Protein AF-A0A552G396-F1 (afdb_monomer_lite)

Sequence (92 aa):
MLCLKLRIAASVSKLLKRILYFVIISLIRSVLGGKNIPTLAQLLQCYTLSCWATRFYLPINLIRLDERTKNIFMLIGEGIEIEIKPNGQWIK

Radius of gyration: 17.52 Å; chains: 1; bounding box: 43×48×24 Å

Foldseek 3Di:
DPVVVVVVVVVVVVVVVVVVVVVVVVVCVVPVPDPADAAPLQVVLVVVVVVVLVVVVWDWPDWDQDPPQRWIWTDIHPDDIWIAHSNNDIDD

Secondary structure (DSSP, 8-state):
--HHHHHHHHHHHHHHHHHHHHHHHHHHHHHS--S----HHHHHHHHHHHHHHHHTT--EEEEEE-TTT-PEEEEETTTEEEEE-TTS-EE-

Organism: NCBI:txid2486251

InterPro domains:
  IPR054181 Domain of unknown function DUF6888 [PF21828] (38-90)

Structure (mmCIF, N/CA/C/O backbone):
data_AF-A0A552G396-F1
#
_entry.id   AF-A0A552G396-F1
#
loop_
_atom_site.group_PDB
_atom_site.id
_atom_site.type_symbol
_atom_site.label_atom_id
_atom_site.label_alt_id
_atom_site.label_comp_id
_atom_site.label_asym_id
_atom_site.label_entity_id
_atom_site.label_seq_id
_atom_site.pdbx_PDB_ins_code
_atom_site.Cartn_x
_atom_site.Cartn_y
_atom_site.Cartn_z
_atom_site.occupancy
_atom_site.B_iso_or_equiv
_atom_site.auth_seq_id
_atom_site.auth_comp_id
_atom_site.auth_asym_id
_atom_site.auth_atom_id
_atom_site.pdbx_PDB_model_num
ATOM 1 N N . MET A 1 1 ? 29.730 31.367 13.368 1.00 48.16 1 MET A N 1
ATOM 2 C CA . MET A 1 1 ? 28.266 31.591 13.490 1.00 48.16 1 MET A CA 1
ATOM 3 C C . MET A 1 1 ? 27.437 31.193 12.248 1.00 48.16 1 MET A C 1
ATOM 5 O O . MET A 1 1 ? 26.220 31.286 12.309 1.00 48.16 1 MET A O 1
ATOM 9 N N . LEU A 1 2 ? 28.030 30.710 11.138 1.00 43.41 2 LEU A N 1
ATOM 10 C CA . LEU A 1 2 ? 27.267 30.245 9.957 1.00 43.41 2 LEU A CA 1
ATOM 11 C C . LEU A 1 2 ? 26.715 28.806 10.077 1.00 43.41 2 LEU A C 1
ATOM 13 O O . LEU A 1 2 ? 25.674 28.497 9.503 1.00 43.41 2 LEU A O 1
ATOM 17 N N . CYS A 1 3 ? 27.365 27.931 10.851 1.00 37.28 3 CYS A N 1
ATOM 18 C CA . CYS A 1 3 ? 27.027 26.500 10.898 1.00 37.28 3 CYS A CA 1
ATOM 19 C C . CYS A 1 3 ? 25.673 26.200 11.587 1.00 37.28 3 CYS A C 1
ATOM 21 O O . CYS A 1 3 ? 24.961 25.275 11.197 1.00 37.28 3 CYS A O 1
ATOM 23 N N . LEU A 1 4 ? 25.257 27.023 12.562 1.00 44.28 4 LEU A N 1
ATOM 24 C CA . LEU A 1 4 ? 23.950 26.880 13.221 1.00 44.28 4 LEU A CA 1
ATOM 25 C C . LEU A 1 4 ? 22.773 27.244 12.300 1.00 44.28 4 LEU A C 1
ATOM 27 O O . LEU A 1 4 ? 21.753 26.559 12.328 1.00 44.28 4 LEU A O 1
ATOM 31 N N . LYS A 1 5 ? 22.916 28.261 11.434 1.00 42.81 5 LYS A N 1
ATOM 32 C CA . LYS A 1 5 ? 21.859 28.664 10.485 1.00 42.81 5 LYS A CA 1
ATOM 33 C C . LYS A 1 5 ? 21.535 27.555 9.477 1.00 42.81 5 LYS A C 1
ATOM 35 O O . LYS A 1 5 ? 20.364 27.327 9.185 1.00 42.81 5 LYS A O 1
ATOM 40 N N . LEU A 1 6 ? 22.549 26.818 9.013 1.00 46.97 6 LEU A N 1
ATOM 41 C CA . LEU A 1 6 ? 22.374 25.694 8.084 1.00 46.97 6 LEU A CA 1
ATOM 42 C C . LEU A 1 6 ? 21.618 24.513 8.722 1.00 46.97 6 LEU A C 1
ATOM 44 O O . LEU A 1 6 ? 20.748 23.923 8.082 1.00 46.97 6 LEU A O 1
ATOM 48 N N . ARG A 1 7 ? 21.870 24.205 10.005 1.00 43.34 7 ARG A N 1
ATOM 49 C CA . ARG A 1 7 ? 21.119 23.162 10.736 1.00 43.34 7 ARG A CA 1
ATOM 50 C C . ARG A 1 7 ? 19.661 23.541 10.988 1.00 43.34 7 ARG A C 1
ATOM 52 O O . ARG A 1 7 ? 18.787 22.683 10.870 1.00 43.34 7 ARG A O 1
ATOM 59 N N . ILE A 1 8 ? 19.388 24.809 11.296 1.00 45.84 8 ILE A N 1
ATOM 60 C CA . ILE A 1 8 ? 18.017 25.295 11.508 1.00 45.84 8 ILE A CA 1
ATOM 61 C C . ILE A 1 8 ? 17.237 25.246 10.186 1.00 45.84 8 ILE A C 1
ATOM 63 O O . ILE A 1 8 ? 16.129 24.719 10.163 1.00 45.84 8 ILE A O 1
ATOM 67 N N . ALA A 1 9 ? 17.836 25.664 9.067 1.00 51.66 9 ALA A N 1
ATOM 68 C CA . ALA A 1 9 ? 17.206 25.588 7.744 1.00 51.66 9 ALA A CA 1
ATOM 69 C C . ALA A 1 9 ? 16.876 24.139 7.312 1.00 51.66 9 ALA A C 1
ATOM 71 O O . ALA A 1 9 ? 15.804 23.869 6.763 1.00 51.66 9 ALA A O 1
ATOM 72 N N . ALA A 1 10 ? 17.750 23.173 7.619 1.00 51.72 10 ALA A N 1
ATOM 73 C CA . ALA A 1 10 ? 17.501 21.750 7.364 1.00 51.72 10 ALA A CA 1
ATOM 74 C C . ALA A 1 10 ? 16.383 21.156 8.253 1.00 51.72 10 ALA A C 1
ATOM 76 O O . ALA A 1 10 ? 15.642 20.274 7.818 1.00 51.72 10 ALA A O 1
ATOM 77 N N . SER A 1 11 ? 16.232 21.646 9.488 1.00 46.03 11 SER A N 1
ATOM 78 C CA . SER A 1 11 ? 15.150 21.238 10.397 1.00 46.03 11 SER A CA 1
ATOM 79 C C . SER A 1 11 ? 13.801 21.846 9.992 1.00 46.03 11 SER A C 1
ATOM 81 O O . SER A 1 11 ? 12.794 21.141 9.902 1.00 46.03 11 SER A O 1
ATOM 83 N N . VAL A 1 12 ? 13.796 23.136 9.642 1.00 57.09 12 VAL A N 1
ATOM 84 C CA . VAL A 1 12 ? 12.604 23.865 9.185 1.00 57.09 12 VAL A CA 1
ATOM 85 C C . VAL A 1 12 ? 12.096 23.303 7.858 1.00 57.09 12 VAL A C 1
ATOM 87 O O . VAL A 1 12 ? 10.898 23.096 7.716 1.00 57.09 12 VAL A O 1
ATOM 90 N N . SER A 1 13 ? 12.977 22.952 6.914 1.00 55.59 13 SER A N 1
ATOM 91 C CA . SER A 1 13 ? 12.574 22.309 5.650 1.00 55.59 13 SER A CA 1
ATOM 92 C C . SER A 1 13 ? 12.004 20.896 5.833 1.00 55.59 13 SER A C 1
ATOM 94 O O . SER A 1 13 ? 11.078 20.520 5.115 1.00 55.59 13 SER A O 1
ATOM 96 N N . LYS A 1 14 ? 12.485 20.116 6.814 1.00 58.44 14 LYS A N 1
ATOM 97 C CA . LYS A 1 14 ? 11.862 18.831 7.192 1.00 58.44 14 LYS A CA 1
ATOM 98 C C . LYS A 1 14 ? 10.465 19.030 7.774 1.00 58.44 14 LYS A C 1
ATOM 100 O O . LYS A 1 14 ? 9.548 18.306 7.395 1.00 58.44 14 LYS A O 1
ATOM 105 N N . LEU A 1 15 ? 10.296 20.012 8.657 1.00 59.78 15 LEU A N 1
ATOM 106 C CA . LEU A 1 15 ? 8.997 20.392 9.218 1.00 59.78 15 LEU A CA 1
ATOM 107 C C . LEU A 1 15 ? 8.037 20.871 8.128 1.00 59.78 15 LEU A C 1
ATOM 109 O O . LEU A 1 15 ? 6.909 20.393 8.067 1.00 59.78 15 LEU A O 1
ATOM 113 N N . LEU A 1 16 ? 8.510 21.719 7.215 1.00 59.03 16 LEU A N 1
ATOM 114 C CA . LEU A 1 16 ? 7.722 22.238 6.103 1.00 59.03 16 LEU A CA 1
ATOM 115 C C . LEU A 1 16 ? 7.265 21.113 5.171 1.00 59.03 16 LEU A C 1
ATOM 117 O O . LEU A 1 16 ? 6.092 21.058 4.835 1.00 59.03 16 LEU A O 1
ATOM 121 N N . LYS A 1 17 ? 8.145 20.161 4.824 1.00 64.19 17 LYS A N 1
ATOM 122 C CA . LYS A 1 17 ? 7.776 18.973 4.030 1.00 64.19 17 LYS A CA 1
ATOM 123 C C . LYS A 1 17 ? 6.750 18.091 4.743 1.00 64.19 17 LYS A C 1
ATOM 125 O O . LYS A 1 17 ? 5.855 17.561 4.097 1.00 64.19 17 LYS A O 1
ATOM 130 N N . ARG A 1 18 ? 6.854 17.948 6.067 1.00 63.75 18 ARG A N 1
ATOM 131 C CA . ARG A 1 18 ? 5.926 17.151 6.885 1.00 63.75 18 ARG A CA 1
ATOM 132 C C . ARG A 1 18 ? 4.548 17.812 6.993 1.00 63.75 18 ARG A C 1
ATOM 134 O O . ARG A 1 18 ? 3.540 17.118 6.907 1.00 63.75 18 ARG A O 1
ATOM 141 N N . ILE A 1 19 ? 4.516 19.140 7.112 1.00 67.62 19 ILE A N 1
ATOM 142 C CA . ILE A 1 19 ? 3.293 19.953 7.076 1.00 67.62 19 ILE A CA 1
ATOM 143 C C . ILE A 1 19 ? 2.670 19.895 5.679 1.00 67.62 19 ILE A C 1
ATOM 145 O O . ILE A 1 19 ? 1.485 19.606 5.562 1.00 67.62 19 ILE A O 1
ATOM 149 N N . LEU A 1 20 ? 3.462 20.070 4.617 1.00 71.56 20 LEU A N 1
ATOM 150 C CA . LEU A 1 20 ? 2.978 19.993 3.236 1.00 71.56 20 LEU A CA 1
ATOM 151 C C . LEU A 1 20 ? 2.391 18.610 2.926 1.00 71.56 20 LEU A C 1
ATOM 153 O O . LEU A 1 20 ? 1.320 18.516 2.344 1.00 71.56 20 LEU A O 1
ATOM 157 N N . TYR A 1 21 ? 3.052 17.537 3.371 1.00 67.56 21 TYR A N 1
ATOM 158 C CA . TYR A 1 21 ? 2.566 16.165 3.219 1.00 67.56 21 TYR A CA 1
ATOM 159 C C . TYR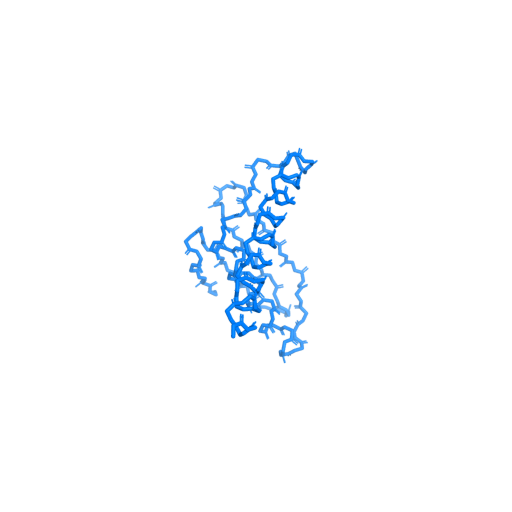 A 1 21 ? 1.247 15.929 3.965 1.00 67.56 21 TYR A C 1
ATOM 161 O O . TYR A 1 21 ? 0.329 15.320 3.422 1.00 67.56 21 TYR A O 1
ATOM 169 N N . PHE A 1 22 ? 1.118 16.458 5.185 1.00 70.81 22 PHE A N 1
ATOM 170 C CA . PHE A 1 22 ? -0.120 16.389 5.961 1.00 70.81 22 PHE A CA 1
ATOM 171 C C . PHE A 1 22 ? -1.268 17.156 5.288 1.00 70.81 22 PHE A C 1
ATOM 173 O O . PHE A 1 22 ? -2.387 16.650 5.217 1.00 70.81 22 PHE A O 1
ATOM 180 N N . VAL A 1 23 ? -0.985 18.342 4.739 1.00 66.44 23 VAL A N 1
ATOM 181 C CA . VAL A 1 23 ? -1.961 19.155 3.997 1.00 66.44 23 VAL A CA 1
ATOM 182 C C . VAL A 1 23 ? -2.373 18.465 2.696 1.00 66.44 23 VAL A C 1
ATOM 184 O O . VAL A 1 23 ? -3.564 18.385 2.418 1.00 66.44 23 VAL A O 1
ATOM 187 N N . ILE A 1 24 ? -1.430 17.893 1.942 1.00 71.75 24 ILE A N 1
ATOM 188 C CA . ILE A 1 24 ? -1.714 17.144 0.708 1.00 71.75 24 ILE A CA 1
ATOM 189 C C . ILE A 1 24 ? -2.554 15.896 1.009 1.00 71.75 24 ILE A C 1
ATOM 191 O O . ILE A 1 24 ? -3.555 15.674 0.339 1.00 71.75 24 ILE A O 1
ATOM 195 N N . ILE A 1 25 ? -2.226 15.121 2.049 1.00 64.56 25 ILE A N 1
ATOM 196 C CA . ILE A 1 25 ? -3.041 13.970 2.480 1.00 64.56 25 ILE A CA 1
ATOM 197 C C . ILE A 1 25 ? -4.443 14.399 2.920 1.00 64.56 25 ILE A C 1
ATOM 199 O O . ILE A 1 25 ? -5.415 13.720 2.596 1.00 64.56 25 ILE A O 1
ATOM 203 N N . SER A 1 26 ? -4.565 15.517 3.639 1.00 56.06 26 SER A N 1
ATOM 204 C CA . SER A 1 26 ? -5.858 16.085 4.039 1.00 56.06 26 SER A CA 1
ATOM 205 C C . SER A 1 26 ? -6.693 16.511 2.824 1.00 56.06 26 SER A C 1
ATOM 207 O O . SER A 1 26 ? -7.900 16.273 2.775 1.00 56.06 26 SER A O 1
ATOM 209 N N . LEU A 1 27 ? -6.043 17.066 1.797 1.00 58.75 27 LEU A N 1
ATOM 210 C CA . LEU A 1 27 ? -6.685 17.464 0.546 1.00 58.75 27 LEU A CA 1
ATOM 211 C C . LEU A 1 27 ? -7.142 16.244 -0.268 1.00 58.75 27 LEU A C 1
ATOM 213 O O . LEU A 1 27 ? -8.289 16.182 -0.693 1.00 58.75 27 LEU A O 1
ATOM 217 N N . ILE A 1 28 ? -6.278 15.235 -0.406 1.00 62.69 28 ILE A N 1
ATOM 218 C CA . ILE A 1 28 ? -6.580 13.939 -1.034 1.00 62.69 28 ILE A CA 1
ATOM 219 C C . ILE A 1 28 ? -7.765 13.270 -0.316 1.00 62.69 28 ILE A C 1
ATOM 221 O O . ILE A 1 28 ? -8.686 12.791 -0.968 1.00 62.69 28 ILE A O 1
ATOM 225 N N . ARG A 1 29 ? -7.799 13.317 1.022 1.00 58.78 29 ARG A N 1
ATOM 226 C CA . ARG A 1 29 ? -8.896 12.821 1.871 1.00 58.78 29 ARG A CA 1
ATOM 227 C C . ARG A 1 29 ? -10.232 13.534 1.631 1.00 58.78 29 ARG A C 1
ATOM 229 O O . ARG A 1 29 ? -11.271 12.888 1.718 1.00 58.78 29 ARG A O 1
ATOM 236 N N . SER A 1 30 ? -10.202 14.833 1.343 1.00 52.00 30 SER A N 1
ATOM 237 C CA . SER A 1 30 ? -11.392 15.635 1.029 1.00 52.00 30 SER A CA 1
ATOM 238 C C . SER A 1 30 ? -11.893 15.389 -0.401 1.00 52.00 30 SER A C 1
ATOM 240 O O . SER A 1 30 ? -13.091 15.264 -0.630 1.00 52.00 30 SER A O 1
ATOM 242 N N . VAL A 1 31 ? -10.971 15.255 -1.361 1.00 54.50 31 VAL A N 1
ATOM 243 C CA . VAL A 1 31 ? -11.287 15.146 -2.795 1.00 54.50 31 VAL A CA 1
ATOM 244 C C . VAL A 1 31 ? -11.680 13.723 -3.213 1.00 54.50 31 VAL A C 1
ATOM 246 O O . VAL A 1 31 ? -12.529 13.566 -4.084 1.00 54.50 31 VAL A O 1
ATOM 249 N N . LEU A 1 32 ? -11.118 12.675 -2.595 1.00 56.66 32 LEU A N 1
ATOM 250 C CA . LEU A 1 32 ? -11.390 11.280 -2.984 1.00 56.66 32 LEU A CA 1
ATOM 251 C C . LEU A 1 32 ? -12.646 10.658 -2.361 1.00 56.66 32 LEU A C 1
ATOM 253 O O . LEU A 1 32 ? -12.907 9.490 -2.633 1.00 56.66 32 LEU A O 1
ATOM 257 N N . GLY A 1 33 ? -13.429 11.388 -1.553 1.00 51.59 33 GLY A N 1
ATOM 258 C CA . GLY A 1 33 ? -14.797 10.989 -1.172 1.00 51.59 33 GLY A CA 1
ATOM 259 C C . GLY A 1 33 ? -14.964 9.580 -0.573 1.00 51.59 33 GLY A C 1
ATOM 260 O O . GLY A 1 33 ? -16.067 9.039 -0.567 1.00 51.59 33 GLY A O 1
ATOM 261 N N . GLY A 1 34 ? -13.888 8.959 -0.087 1.00 53.12 34 GLY A N 1
ATOM 262 C CA . GLY A 1 34 ? -13.849 7.544 0.264 1.00 53.12 34 GLY A CA 1
ATOM 263 C C . GLY A 1 34 ? -13.742 7.349 1.767 1.00 53.12 34 GLY A C 1
ATOM 264 O O . GLY A 1 34 ? -12.756 7.731 2.393 1.00 53.12 34 GLY A O 1
ATOM 265 N N . LYS A 1 35 ? -14.742 6.693 2.353 1.00 60.81 35 LYS A N 1
ATOM 266 C CA . LYS A 1 35 ? -14.905 6.395 3.790 1.00 60.81 35 LYS A CA 1
ATOM 267 C C . LYS A 1 35 ? -13.776 5.526 4.399 1.00 60.81 35 LYS A C 1
ATOM 269 O O . LYS A 1 35 ? -13.834 5.173 5.578 1.00 60.81 35 LYS A O 1
ATOM 274 N N . ASN A 1 36 ? -12.742 5.180 3.625 1.00 69.06 36 ASN A N 1
ATOM 275 C CA . ASN A 1 36 ? -11.751 4.152 3.934 1.00 69.06 36 ASN A CA 1
ATOM 276 C C . ASN A 1 36 ? -10.336 4.645 3.608 1.00 69.06 36 ASN A C 1
ATOM 278 O O . ASN A 1 36 ? -9.856 4.520 2.487 1.00 69.06 36 ASN A O 1
ATOM 282 N N . ILE A 1 37 ? -9.676 5.227 4.608 1.00 81.06 37 ILE A N 1
ATOM 283 C CA . ILE A 1 37 ? -8.302 5.730 4.501 1.00 81.06 37 ILE A CA 1
ATOM 284 C C . ILE A 1 37 ? -7.393 4.753 5.242 1.00 81.06 37 ILE A C 1
ATOM 286 O O . ILE A 1 37 ? -7.697 4.433 6.397 1.00 81.06 37 ILE A O 1
ATOM 290 N N . PRO A 1 38 ? -6.303 4.281 4.618 1.00 83.50 38 PRO A N 1
ATOM 291 C CA . PRO A 1 38 ? -5.357 3.394 5.279 1.00 83.50 38 PRO A CA 1
ATOM 292 C C . PRO A 1 38 ? -4.629 4.127 6.409 1.00 83.50 38 PRO A C 1
ATOM 294 O O . PRO A 1 38 ? -4.392 5.338 6.345 1.00 83.50 38 PRO A O 1
ATOM 297 N N . THR A 1 39 ? -4.253 3.399 7.459 1.00 90.12 39 THR A N 1
ATOM 298 C CA . THR A 1 39 ? -3.463 3.984 8.548 1.00 90.12 39 THR A CA 1
ATOM 299 C C . THR A 1 39 ? -2.057 4.344 8.062 1.00 90.12 39 THR A C 1
ATOM 301 O O . THR A 1 39 ? -1.553 3.796 7.081 1.00 90.12 39 THR A O 1
ATOM 304 N N . LEU A 1 40 ? -1.370 5.248 8.767 1.00 89.44 40 LEU A N 1
ATOM 305 C CA . LEU A 1 40 ? 0.017 5.588 8.430 1.00 89.44 40 LEU A CA 1
ATOM 306 C C . LEU A 1 40 ? 0.935 4.355 8.478 1.00 89.44 40 LEU A C 1
ATOM 308 O O . LEU A 1 40 ? 1.801 4.204 7.621 1.00 89.44 40 LEU A O 1
ATOM 312 N N . ALA A 1 41 ? 0.725 3.472 9.460 1.00 90.88 41 ALA A N 1
ATOM 313 C CA . ALA A 1 41 ? 1.483 2.233 9.599 1.00 90.88 41 ALA A CA 1
ATOM 314 C C . ALA A 1 41 ? 1.273 1.311 8.389 1.00 90.88 41 ALA A C 1
ATOM 316 O O . ALA A 1 41 ? 2.241 0.814 7.818 1.00 90.88 41 ALA A O 1
ATOM 317 N N . GLN A 1 42 ? 0.024 1.161 7.940 1.00 91.81 42 GLN A N 1
ATOM 318 C CA . GLN A 1 42 ? -0.300 0.422 6.721 1.00 91.81 42 GLN A CA 1
ATOM 319 C C . GLN A 1 42 ? 0.342 1.032 5.479 1.00 91.81 42 GLN A C 1
ATOM 321 O O . GLN A 1 42 ? 0.890 0.305 4.657 1.00 91.81 42 GLN A O 1
ATOM 326 N N . LEU A 1 43 ? 0.302 2.359 5.345 1.00 91.00 43 LEU A N 1
ATOM 327 C CA . LEU A 1 43 ? 0.844 3.059 4.184 1.00 91.00 43 LEU A CA 1
ATOM 328 C C . LEU A 1 43 ? 2.365 2.872 4.070 1.00 91.00 43 LEU A C 1
ATOM 330 O O . LEU A 1 43 ? 2.879 2.575 2.993 1.00 91.00 43 LEU A O 1
ATOM 334 N N . LEU A 1 44 ? 3.076 3.005 5.194 1.00 92.62 44 LEU A N 1
ATOM 335 C CA . LEU A 1 44 ? 4.522 2.785 5.261 1.00 92.62 44 LEU A CA 1
ATOM 336 C C . LEU A 1 44 ? 4.885 1.334 4.940 1.00 92.62 44 LEU A C 1
ATOM 338 O O . LEU A 1 44 ? 5.817 1.091 4.168 1.00 92.62 44 LEU A O 1
ATOM 342 N N . GLN A 1 45 ? 4.138 0.378 5.495 1.00 93.88 45 GLN A N 1
ATOM 343 C CA . GLN A 1 45 ? 4.391 -1.034 5.242 1.00 93.88 45 GLN A CA 1
ATOM 344 C C . GLN A 1 45 ? 4.114 -1.397 3.782 1.00 93.88 45 GLN A C 1
ATOM 346 O O . GLN A 1 45 ? 4.937 -2.054 3.150 1.00 93.88 45 GLN A O 1
ATOM 351 N N . CYS A 1 46 ? 3.008 -0.902 3.223 1.00 92.69 46 CYS A N 1
ATOM 352 C CA . CYS A 1 46 ? 2.649 -1.092 1.824 1.00 92.69 46 CYS A CA 1
ATOM 353 C C . CYS A 1 46 ? 3.745 -0.557 0.896 1.00 92.69 46 CYS A C 1
ATOM 355 O O . CYS A 1 46 ? 4.180 -1.268 -0.002 1.00 92.69 46 CYS A O 1
ATOM 357 N N . TYR A 1 47 ? 4.243 0.660 1.137 1.00 92.62 47 TYR A N 1
ATOM 358 C CA . TYR A 1 47 ? 5.338 1.228 0.349 1.00 92.62 47 TYR A CA 1
ATOM 359 C C . TYR A 1 47 ? 6.621 0.390 0.451 1.00 92.62 47 TYR A C 1
ATOM 361 O O . TYR A 1 47 ? 7.268 0.106 -0.556 1.00 92.62 47 TYR A O 1
ATOM 369 N N . THR A 1 48 ? 6.964 -0.052 1.663 1.00 94.00 48 THR A N 1
ATOM 370 C CA . THR A 1 48 ? 8.155 -0.877 1.907 1.00 94.00 48 THR A CA 1
ATOM 371 C C . THR A 1 48 ? 8.074 -2.205 1.151 1.00 94.00 48 THR A C 1
ATOM 373 O O . THR A 1 48 ? 9.030 -2.576 0.470 1.00 94.00 48 THR A O 1
ATOM 376 N N . LEU A 1 49 ? 6.927 -2.887 1.209 1.00 93.12 49 LEU A N 1
ATOM 377 C CA . LEU A 1 49 ? 6.687 -4.138 0.488 1.00 93.12 49 LEU A CA 1
ATOM 378 C C . LEU A 1 49 ? 6.717 -3.935 -1.032 1.00 93.12 49 LEU A C 1
ATOM 380 O O . LEU A 1 49 ? 7.337 -4.734 -1.730 1.00 93.12 49 LEU A O 1
ATOM 384 N N . SER A 1 50 ? 6.162 -2.834 -1.544 1.00 92.19 50 SER A N 1
ATOM 385 C CA . SER A 1 50 ? 6.247 -2.493 -2.970 1.00 92.19 50 SER A CA 1
ATOM 386 C C . SER A 1 50 ? 7.692 -2.306 -3.445 1.00 92.19 50 SER A C 1
ATOM 388 O O . SER A 1 50 ? 8.069 -2.800 -4.510 1.00 92.19 50 SER A O 1
ATOM 390 N N . CYS A 1 51 ? 8.538 -1.630 -2.659 1.00 92.25 51 CYS A N 1
ATOM 391 C CA . CYS A 1 51 ? 9.964 -1.493 -2.976 1.00 92.25 51 CYS A CA 1
ATOM 392 C C . CYS 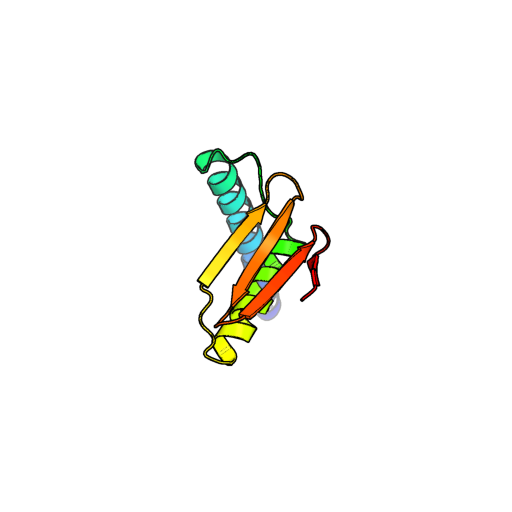A 1 51 ? 10.691 -2.845 -2.960 1.00 92.25 51 CYS A C 1
ATOM 394 O O . CYS A 1 51 ? 11.580 -3.074 -3.776 1.00 92.25 51 CYS A O 1
ATOM 396 N N . TRP A 1 52 ? 10.320 -3.748 -2.050 1.00 94.00 52 TRP A N 1
ATOM 397 C CA . TRP A 1 52 ? 10.870 -5.103 -2.021 1.00 94.00 52 TRP A CA 1
ATOM 398 C C . TRP A 1 52 ? 10.441 -5.911 -3.246 1.00 94.00 52 TRP A C 1
ATOM 400 O O . TRP A 1 52 ? 11.299 -6.460 -3.929 1.00 94.00 52 TRP A O 1
ATOM 410 N N . ALA A 1 53 ? 9.148 -5.929 -3.569 1.00 91.56 53 ALA A N 1
ATOM 411 C CA . ALA A 1 53 ? 8.613 -6.634 -4.733 1.00 91.56 53 ALA A CA 1
ATOM 412 C C . ALA A 1 53 ? 9.293 -6.183 -6.034 1.00 91.56 53 ALA A C 1
ATOM 414 O O . ALA A 1 53 ? 9.812 -7.003 -6.791 1.00 91.56 53 ALA A O 1
ATOM 415 N N . THR A 1 54 ? 9.390 -4.868 -6.241 1.00 89.12 54 THR A N 1
ATOM 416 C CA . THR A 1 54 ? 10.035 -4.298 -7.434 1.00 89.12 54 THR A CA 1
ATOM 417 C C . THR A 1 54 ? 11.542 -4.549 -7.476 1.00 89.12 54 THR A C 1
ATOM 419 O O . THR A 1 54 ? 12.092 -4.733 -8.559 1.00 89.12 54 THR A O 1
ATOM 422 N N . ARG A 1 55 ? 12.221 -4.653 -6.325 1.00 93.94 55 ARG A N 1
ATOM 423 C CA . ARG A 1 55 ? 13.634 -5.068 -6.257 1.00 93.94 55 ARG A CA 1
ATOM 424 C C . ARG A 1 55 ? 13.854 -6.508 -6.729 1.00 93.94 55 ARG A C 1
ATOM 426 O O . ARG A 1 55 ? 14.926 -6.810 -7.243 1.00 93.94 55 ARG A O 1
ATOM 433 N N . PHE A 1 56 ? 12.856 -7.374 -6.576 1.00 91.88 56 PHE A N 1
ATO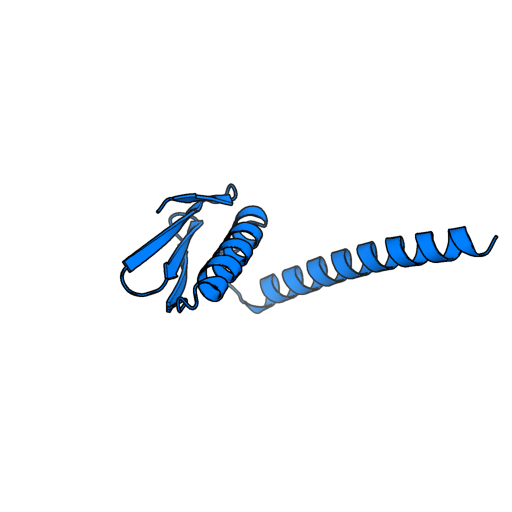M 434 C CA . PHE A 1 56 ? 12.857 -8.730 -7.130 1.00 91.88 56 PHE A CA 1
ATOM 435 C C . PHE A 1 56 ? 12.284 -8.801 -8.552 1.00 91.88 56 PHE A C 1
ATOM 437 O O . PHE A 1 56 ? 12.066 -9.898 -9.054 1.00 91.88 56 PHE A O 1
ATOM 444 N N . TYR A 1 57 ? 12.040 -7.656 -9.202 1.00 91.38 57 TYR A N 1
ATOM 445 C CA . TYR A 1 57 ? 11.392 -7.571 -10.516 1.00 91.38 57 TYR A CA 1
ATOM 446 C C . TYR A 1 57 ? 10.011 -8.240 -10.565 1.00 91.38 57 TYR A C 1
ATOM 448 O O . TYR A 1 57 ? 9.540 -8.634 -11.630 1.00 91.38 57 TYR A O 1
ATOM 456 N N . LEU A 1 58 ? 9.342 -8.351 -9.416 1.00 93.12 58 LEU A N 1
ATOM 457 C CA . LEU A 1 58 ? 7.998 -8.901 -9.348 1.00 93.12 58 LEU A CA 1
ATOM 458 C C . LEU A 1 58 ? 6.975 -7.793 -9.633 1.00 93.12 58 LEU A C 1
ATOM 460 O O . LEU A 1 58 ? 7.033 -6.733 -8.994 1.00 93.12 58 LEU A O 1
ATOM 464 N N . PRO A 1 59 ? 6.028 -8.013 -10.561 1.00 92.31 59 PRO A N 1
ATOM 465 C CA . PRO A 1 59 ? 4.964 -7.057 -10.817 1.00 92.31 59 PRO A CA 1
ATOM 466 C C . PRO A 1 59 ? 4.000 -7.014 -9.630 1.00 92.31 59 PRO A C 1
ATOM 468 O O . PRO A 1 59 ? 3.703 -8.035 -9.011 1.00 92.31 59 PRO A O 1
ATOM 471 N N . ILE A 1 60 ? 3.498 -5.822 -9.317 1.00 92.06 60 ILE A N 1
ATOM 472 C CA . ILE A 1 60 ? 2.427 -5.643 -8.337 1.00 92.06 60 ILE A CA 1
ATOM 473 C C . ILE A 1 60 ? 1.124 -5.539 -9.124 1.00 92.06 60 ILE A C 1
ATOM 475 O O . ILE A 1 60 ? 0.889 -4.541 -9.803 1.00 92.06 60 ILE A O 1
ATOM 479 N N . ASN A 1 61 ? 0.293 -6.574 -9.044 1.00 92.94 61 ASN A N 1
ATOM 480 C CA . ASN A 1 61 ? -0.912 -6.695 -9.862 1.00 92.94 61 ASN A CA 1
ATOM 481 C C . ASN A 1 61 ? -2.093 -5.933 -9.257 1.00 92.94 61 ASN A C 1
ATOM 483 O O . ASN A 1 61 ? -2.908 -5.367 -9.982 1.00 92.94 61 ASN A O 1
ATOM 487 N N . LEU A 1 62 ? -2.203 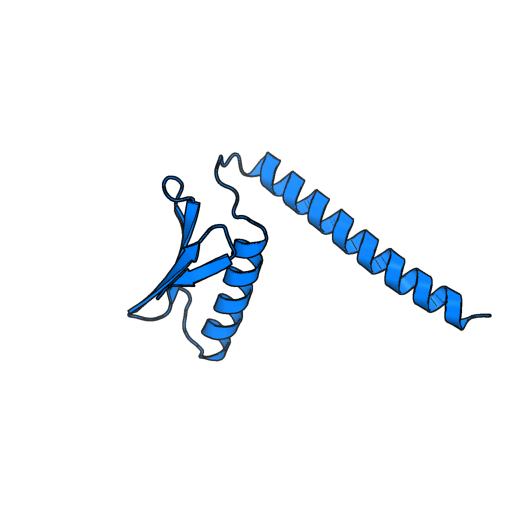-5.928 -7.925 1.00 89.94 62 LEU A N 1
ATOM 488 C CA . LEU A 1 62 ? -3.322 -5.313 -7.219 1.00 89.94 62 LEU A CA 1
ATOM 489 C C . LEU A 1 62 ? -2.878 -4.803 -5.849 1.00 89.94 62 LEU A C 1
ATOM 491 O O . LEU A 1 62 ? -2.194 -5.510 -5.116 1.00 89.94 62 LEU A O 1
ATOM 495 N N . ILE A 1 63 ? -3.327 -3.602 -5.485 1.00 91.94 63 ILE A N 1
ATOM 496 C CA . ILE A 1 63 ? -3.301 -3.098 -4.110 1.00 91.94 63 ILE A CA 1
ATOM 497 C C . ILE A 1 63 ? -4.682 -2.521 -3.816 1.00 91.94 63 ILE A C 1
ATOM 499 O O . ILE A 1 63 ? -5.129 -1.608 -4.512 1.00 91.94 63 ILE A O 1
ATOM 503 N N . ARG A 1 64 ? -5.365 -3.027 -2.788 1.00 89.31 64 ARG A N 1
ATOM 504 C CA . ARG A 1 64 ? -6.690 -2.531 -2.401 1.00 89.31 64 ARG A CA 1
ATOM 505 C C . ARG A 1 64 ? -6.865 -2.543 -0.891 1.00 89.31 64 ARG A C 1
ATOM 507 O O . ARG A 1 64 ? -6.479 -3.495 -0.229 1.00 89.31 64 ARG A O 1
ATOM 514 N N . LEU A 1 65 ? -7.494 -1.500 -0.359 1.00 90.12 65 LEU A N 1
ATOM 515 C CA . LEU A 1 65 ? -7.991 -1.487 1.013 1.00 90.12 65 LEU A CA 1
ATOM 516 C C . LEU A 1 65 ? -9.399 -2.093 1.037 1.00 90.12 65 LEU A C 1
ATOM 518 O O . LEU A 1 65 ? -10.294 -1.585 0.360 1.00 90.12 65 LEU A O 1
ATOM 522 N N . ASP A 1 66 ? -9.596 -3.156 1.810 1.00 87.69 66 ASP A N 1
ATOM 523 C CA . ASP A 1 66 ? -10.926 -3.706 2.065 1.00 87.69 66 ASP A CA 1
ATOM 524 C C . ASP A 1 66 ? -11.671 -2.828 3.080 1.00 87.69 66 ASP A C 1
ATOM 526 O O . ASP A 1 66 ? -11.171 -2.496 4.155 1.00 87.69 66 ASP A O 1
ATOM 530 N N . GLU A 1 67 ? -12.895 -2.444 2.737 1.00 84.00 67 GLU A N 1
ATOM 531 C CA . GLU A 1 67 ? -13.727 -1.553 3.541 1.00 84.00 67 GLU A CA 1
ATOM 532 C C . GLU A 1 67 ? -14.262 -2.237 4.803 1.00 84.00 67 GLU A C 1
ATOM 534 O O . GLU A 1 67 ? -14.453 -1.574 5.827 1.00 84.00 67 GLU A O 1
ATOM 539 N N . ARG A 1 68 ? -14.475 -3.561 4.736 1.00 86.06 68 ARG A N 1
ATOM 540 C CA . ARG A 1 68 ? -15.048 -4.361 5.824 1.00 86.06 68 ARG A CA 1
ATOM 541 C C . ARG A 1 68 ? -14.012 -4.660 6.902 1.00 86.06 68 ARG A C 1
ATOM 543 O O . ARG A 1 68 ? -14.285 -4.469 8.083 1.00 86.06 68 ARG A O 1
ATOM 550 N N . THR A 1 69 ? -12.838 -5.139 6.496 1.00 88.50 69 THR A N 1
ATOM 551 C CA . THR A 1 69 ? -11.758 -5.536 7.416 1.00 88.50 69 THR A CA 1
ATOM 552 C C . THR A 1 69 ? -10.773 -4.411 7.717 1.00 88.50 69 THR A C 1
ATOM 554 O O . THR A 1 69 ? -10.077 -4.477 8.727 1.00 88.50 69 THR A O 1
ATOM 557 N N . LYS A 1 70 ? -10.732 -3.365 6.878 1.00 89.69 70 LYS A N 1
ATOM 558 C CA . LYS A 1 70 ? -9.722 -2.292 6.904 1.00 89.69 70 LYS A CA 1
ATOM 559 C C . LYS A 1 70 ? -8.302 -2.789 6.641 1.00 89.69 70 LYS A C 1
ATOM 561 O O . LYS A 1 70 ? -7.352 -2.081 6.971 1.00 89.69 70 LYS A O 1
ATOM 566 N N . ASN A 1 71 ? -8.147 -3.960 6.030 1.00 93.25 71 ASN A N 1
ATOM 567 C CA . ASN A 1 71 ? -6.847 -4.520 5.678 1.00 93.25 71 ASN A CA 1
ATOM 568 C C . ASN A 1 71 ? -6.478 -4.152 4.240 1.00 93.25 71 ASN A C 1
ATOM 570 O O . ASN A 1 71 ? -7.349 -4.031 3.375 1.00 93.25 71 ASN A O 1
ATOM 574 N N . ILE A 1 72 ? -5.187 -3.936 3.987 1.00 92.94 72 ILE A N 1
ATOM 575 C CA . ILE A 1 72 ? -4.683 -3.762 2.623 1.00 92.94 72 ILE A CA 1
ATOM 576 C C . ILE A 1 72 ? -4.318 -5.135 2.084 1.00 92.94 72 ILE A C 1
ATOM 578 O O . ILE A 1 72 ? -3.480 -5.812 2.669 1.00 92.94 72 ILE A O 1
ATOM 582 N N . PHE A 1 73 ? -4.904 -5.497 0.954 1.00 93.56 73 PHE A N 1
ATOM 583 C CA . PHE A 1 73 ? -4.531 -6.670 0.183 1.00 93.56 73 PHE A CA 1
ATOM 584 C C . PHE A 1 73 ? -3.615 -6.257 -0.958 1.00 93.56 73 PHE A C 1
ATOM 586 O O . PHE A 1 73 ? -3.906 -5.303 -1.687 1.00 93.56 73 PHE A O 1
ATOM 593 N N . MET A 1 74 ? -2.512 -6.978 -1.097 1.00 94.00 74 MET A N 1
ATOM 594 C CA . MET A 1 74 ? -1.511 -6.783 -2.130 1.00 94.00 74 MET A CA 1
ATOM 595 C C . MET A 1 74 ? -1.264 -8.113 -2.843 1.00 94.00 74 MET A C 1
ATOM 597 O O . MET A 1 74 ? -0.916 -9.100 -2.202 1.00 94.00 74 MET A O 1
ATOM 601 N N . LEU A 1 75 ? -1.441 -8.123 -4.165 1.00 94.06 75 LEU A N 1
ATOM 602 C CA . LEU A 1 75 ? -1.151 -9.267 -5.029 1.00 94.06 75 LEU A CA 1
ATOM 603 C C . LEU A 1 75 ? 0.111 -8.970 -5.838 1.00 94.06 75 LEU A C 1
ATOM 605 O O . LEU A 1 75 ? 0.155 -7.990 -6.588 1.00 94.06 75 LEU A O 1
ATOM 609 N N . ILE A 1 76 ? 1.130 -9.809 -5.676 1.00 93.75 76 ILE A N 1
ATOM 610 C CA . ILE A 1 76 ? 2.444 -9.671 -6.306 1.00 93.75 76 ILE A CA 1
ATOM 611 C C . ILE A 1 76 ? 2.759 -10.934 -7.113 1.00 93.75 76 ILE A C 1
ATOM 613 O O . ILE A 1 76 ? 2.641 -12.057 -6.616 1.00 93.75 76 ILE A O 1
ATOM 617 N N . GLY A 1 77 ? 3.233 -10.750 -8.345 1.00 91.25 77 GLY A N 1
ATOM 618 C CA . GLY A 1 77 ? 3.609 -11.851 -9.229 1.00 91.25 77 GLY A CA 1
ATOM 619 C C . GLY A 1 77 ? 2.440 -12.802 -9.488 1.00 91.25 77 GLY A C 1
ATOM 620 O O . GLY A 1 77 ? 1.309 -12.368 -9.664 1.00 91.25 77 GLY A O 1
ATOM 621 N N . GLU A 1 78 ? 2.709 -14.104 -9.510 1.00 88.31 78 GLU A N 1
ATOM 622 C CA . GLU A 1 78 ? 1.704 -15.117 -9.871 1.00 88.31 78 GLU A CA 1
ATOM 623 C C . GLU A 1 78 ? 0.999 -15.766 -8.671 1.00 88.31 78 GLU A C 1
ATOM 625 O O . GLU A 1 78 ? 0.077 -16.552 -8.859 1.00 88.31 78 GLU A O 1
ATOM 630 N N . GLY A 1 79 ? 1.396 -15.453 -7.434 1.00 86.12 79 GLY A N 1
ATOM 631 C CA . GLY A 1 79 ? 0.810 -16.126 -6.267 1.00 86.12 79 GLY A CA 1
ATOM 632 C C . GLY A 1 79 ? 1.267 -15.629 -4.902 1.00 86.12 79 GLY A C 1
ATOM 633 O O . GLY A 1 79 ? 1.145 -16.355 -3.919 1.00 86.12 79 GLY A O 1
ATOM 634 N N . ILE A 1 80 ? 1.849 -14.430 -4.817 1.00 90.94 80 ILE A N 1
ATOM 635 C CA . ILE A 1 80 ? 2.181 -13.834 -3.524 1.00 90.94 80 ILE A CA 1
ATOM 636 C C . ILE A 1 80 ? 1.031 -12.916 -3.136 1.00 90.94 80 ILE A C 1
ATOM 638 O O . ILE A 1 80 ? 0.864 -11.836 -3.703 1.00 90.94 80 ILE A O 1
ATOM 642 N N . GLU A 1 81 ? 0.262 -13.353 -2.150 1.00 94.31 81 GLU A N 1
ATOM 643 C CA . GLU A 1 81 ? -0.765 -12.548 -1.507 1.00 94.31 81 GLU A CA 1
ATOM 644 C C . GLU A 1 81 ? -0.200 -12.017 -0.194 1.00 94.31 81 GLU A C 1
ATOM 646 O O . GLU A 1 81 ? 0.498 -12.723 0.531 1.00 94.31 81 GLU A O 1
ATOM 651 N N . ILE A 1 82 ? -0.415 -10.734 0.075 1.00 94.25 82 ILE A N 1
ATOM 652 C CA . ILE A 1 82 ? -0.002 -10.110 1.326 1.00 94.25 82 ILE A CA 1
ATOM 653 C C . ILE A 1 82 ? -1.167 -9.307 1.876 1.00 94.25 82 ILE A C 1
ATOM 655 O O . ILE A 1 82 ? -1.725 -8.444 1.197 1.00 94.25 82 ILE A O 1
ATOM 659 N N . GLU A 1 83 ? -1.486 -9.553 3.139 1.00 95.31 83 GLU A N 1
ATOM 660 C CA . GLU A 1 83 ? -2.484 -8.814 3.894 1.00 95.31 83 GLU A CA 1
ATOM 661 C C . GLU A 1 83 ? -1.799 -7.939 4.946 1.00 95.31 83 GLU A C 1
ATOM 663 O O . GLU A 1 83 ? -1.071 -8.435 5.803 1.00 95.31 83 GLU A O 1
ATOM 668 N N . ILE A 1 84 ? -2.043 -6.627 4.913 1.00 95.38 84 ILE A N 1
ATOM 669 C CA . ILE A 1 84 ? -1.494 -5.656 5.866 1.00 95.38 84 ILE A CA 1
ATOM 670 C C . ILE A 1 84 ? -2.604 -5.162 6.793 1.00 95.38 84 ILE A C 1
ATOM 672 O O . ILE A 1 84 ? -3.531 -4.451 6.386 1.00 95.38 84 ILE A O 1
ATOM 676 N N . LYS A 1 85 ? -2.462 -5.480 8.076 1.00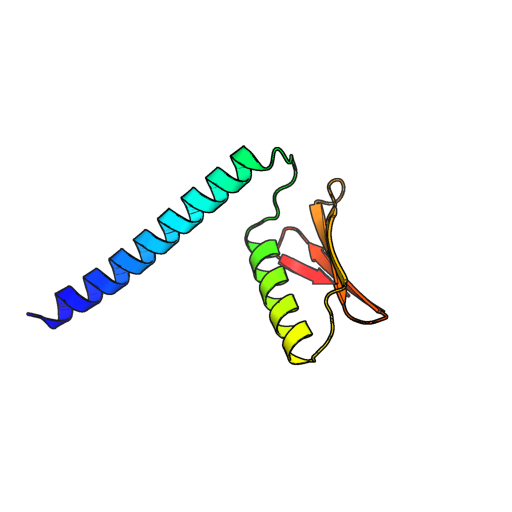 95.12 85 LYS A N 1
ATOM 677 C CA . LYS A 1 85 ? -3.382 -5.092 9.148 1.00 95.12 85 LYS A CA 1
ATOM 678 C C . LYS A 1 85 ? -3.250 -3.606 9.511 1.00 95.12 85 LYS A C 1
ATOM 680 O O . LYS A 1 85 ? -2.209 -3.004 9.244 1.00 95.12 85 LYS A O 1
ATOM 685 N N . PRO A 1 86 ? -4.235 -2.997 10.203 1.00 91.19 86 PRO A N 1
ATOM 686 C CA . PRO A 1 86 ? -4.230 -1.569 10.547 1.00 91.19 86 PRO A CA 1
ATOM 687 C C . PRO A 1 86 ? -3.049 -1.130 11.416 1.00 91.19 86 PRO A C 1
ATOM 689 O O . PRO A 1 86 ? -2.675 0.042 11.408 1.00 91.19 86 PRO A O 1
ATOM 692 N N . ASN A 1 87 ? -2.438 -2.070 12.139 1.00 92.31 87 ASN A N 1
ATOM 693 C CA . ASN A 1 87 ? -1.244 -1.854 12.953 1.00 92.31 87 ASN A CA 1
ATOM 694 C C . ASN A 1 87 ? 0.072 -1.869 12.142 1.00 92.31 87 ASN A C 1
ATOM 696 O O . ASN A 1 87 ? 1.130 -1.637 12.718 1.00 92.31 87 ASN A O 1
ATOM 700 N N . GLY A 1 88 ? 0.022 -2.136 10.832 1.00 88.56 88 GLY A N 1
ATOM 701 C CA . GLY A 1 88 ? 1.192 -2.243 9.956 1.00 88.56 88 GLY A CA 1
ATOM 702 C C . GLY A 1 88 ? 1.869 -3.617 9.955 1.00 88.56 88 GLY A C 1
ATOM 703 O O . GLY A 1 88 ? 2.850 -3.800 9.241 1.00 88.56 88 GLY A O 1
ATOM 704 N N . GLN A 1 89 ? 1.366 -4.596 10.714 1.00 93.38 89 GLN A N 1
ATOM 705 C CA . GLN A 1 89 ? 1.811 -5.985 10.578 1.00 93.38 89 GLN A CA 1
ATOM 706 C C . GLN A 1 89 ? 1.257 -6.578 9.285 1.00 93.38 89 GLN A C 1
ATOM 708 O O . GLN A 1 89 ? 0.133 -6.262 8.892 1.00 93.38 89 GLN A O 1
ATOM 713 N N . TRP A 1 90 ? 2.026 -7.457 8.651 1.00 91.56 90 TRP A N 1
ATOM 714 C CA . TRP A 1 90 ? 1.617 -8.134 7.428 1.00 91.56 90 TRP A CA 1
ATOM 715 C C . TRP A 1 90 ? 1.678 -9.652 7.580 1.00 91.56 90 TRP A C 1
ATOM 717 O O . TRP A 1 90 ? 2.471 -10.170 8.369 1.00 91.56 90 TRP A O 1
ATOM 727 N N . ILE A 1 91 ? 0.809 -10.340 6.846 1.00 90.69 91 ILE A N 1
ATOM 728 C CA . ILE A 1 91 ? 0.706 -11.800 6.773 1.00 90.69 91 ILE A CA 1
ATOM 729 C C . ILE A 1 91 ? 0.736 -12.191 5.290 1.00 90.69 91 ILE A C 1
ATOM 731 O O . ILE A 1 91 ? 0.254 -11.422 4.457 1.00 90.69 91 ILE A O 1
ATOM 735 N N . LYS A 1 92 ? 1.357 -13.332 4.980 1.00 83.62 92 LYS A N 1
ATOM 736 C CA . LYS A 1 9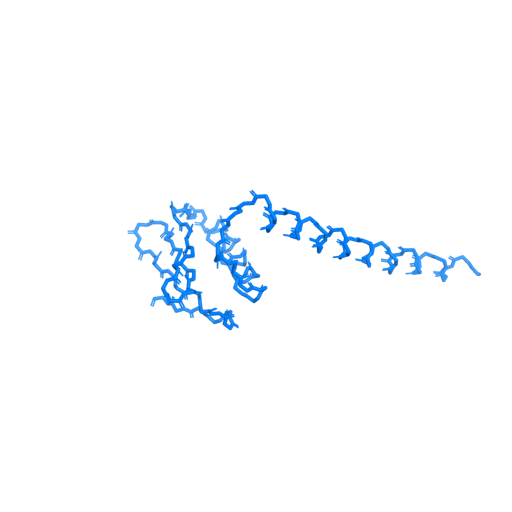2 ? 1.373 -13.953 3.650 1.00 83.62 92 LYS A CA 1
ATOM 737 C C . LYS A 1 92 ? 0.288 -15.019 3.566 1.00 83.62 92 LYS A C 1
ATOM 739 O O . LYS A 1 92 ? 0.156 -15.749 4.574 1.00 83.62 92 LYS A O 1
#

pLDDT: mean 77.59, std 18.01, range [37.28, 95.38]